Protein AF-A0A2V7VE05-F1 (afdb_monomer_lite)

Structure (mmCIF, N/CA/C/O backbone):
data_AF-A0A2V7VE05-F1
#
_entry.id   AF-A0A2V7VE05-F1
#
loop_
_atom_site.group_PDB
_atom_site.id
_atom_site.type_symbol
_atom_site.label_atom_id
_atom_site.label_alt_id
_atom_site.label_comp_id
_atom_site.label_asym_id
_atom_site.label_entity_id
_atom_site.label_seq_id
_atom_site.pdbx_PDB_ins_code
_atom_site.Cartn_x
_atom_site.Cartn_y
_atom_site.Cartn_z
_atom_site.occupancy
_atom_site.B_iso_or_equiv
_atom_site.auth_seq_id
_atom_site.auth_comp_id
_atom_site.auth_asym_id
_atom_site.auth_atom_id
_atom_site.pdbx_PDB_model_num
ATOM 1 N N . MET A 1 1 ? -14.019 -0.992 -39.495 1.00 35.84 1 MET A N 1
ATOM 2 C CA . MET A 1 1 ? -12.662 -0.688 -38.999 1.00 35.84 1 MET A CA 1
ATOM 3 C C . MET A 1 1 ? -12.460 -1.544 -37.763 1.00 35.84 1 MET A C 1
ATOM 5 O O . MET A 1 1 ? -13.164 -1.331 -36.786 1.00 35.84 1 MET A O 1
ATOM 9 N N . VAL A 1 2 ? -11.645 -2.592 -37.862 1.00 33.16 2 VAL A N 1
ATOM 10 C CA . VAL A 1 2 ? -11.358 -3.490 -36.735 1.00 33.16 2 VAL A CA 1
ATOM 11 C C . VAL A 1 2 ? -10.229 -2.839 -35.947 1.00 33.16 2 VAL A C 1
ATOM 13 O O . VAL A 1 2 ? -9.146 -2.639 -36.488 1.00 33.16 2 VAL A O 1
ATOM 16 N N . VAL A 1 3 ? -10.509 -2.431 -34.711 1.00 33.53 3 VAL A N 1
ATOM 17 C CA . VAL A 1 3 ? -9.467 -2.010 -33.771 1.00 33.53 3 VAL A CA 1
ATOM 18 C C . VAL A 1 3 ? -8.907 -3.289 -33.17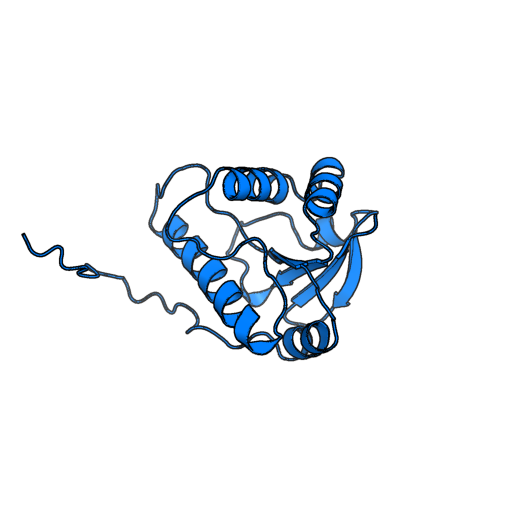2 1.00 33.53 3 VAL A C 1
ATOM 20 O O . VAL A 1 3 ? -9.511 -3.894 -32.291 1.00 33.53 3 VAL A O 1
ATOM 23 N N . GLU A 1 4 ? -7.794 -3.743 -33.728 1.00 31.53 4 GLU A N 1
ATOM 24 C CA . GLU A 1 4 ? -7.068 -4.905 -33.241 1.00 31.53 4 GLU A CA 1
ATOM 25 C C . GLU A 1 4 ? -6.076 -4.426 -32.174 1.00 31.53 4 GLU A C 1
ATOM 27 O O . GLU A 1 4 ? -5.212 -3.588 -32.439 1.00 31.53 4 GLU A O 1
ATOM 32 N N . ASN A 1 5 ? -6.237 -4.904 -30.940 1.00 37.28 5 ASN A N 1
ATOM 33 C CA . ASN A 1 5 ? -5.291 -4.647 -29.860 1.00 37.28 5 ASN A CA 1
ATOM 34 C C . ASN A 1 5 ? -4.060 -5.533 -30.089 1.00 37.28 5 ASN A C 1
ATOM 36 O O . ASN A 1 5 ? -3.980 -6.639 -29.558 1.00 37.28 5 ASN A O 1
ATOM 40 N N . VAL A 1 6 ? -3.145 -5.091 -30.952 1.00 40.34 6 VAL A N 1
AT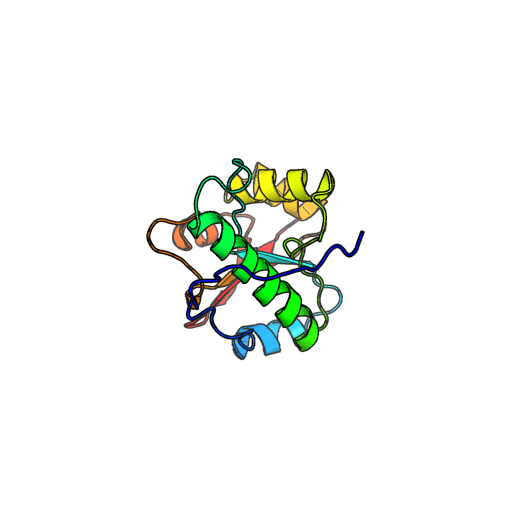OM 41 C CA . VAL A 1 6 ? -1.891 -5.803 -31.218 1.00 40.34 6 VAL A CA 1
ATOM 42 C C . VAL A 1 6 ? -0.846 -5.336 -30.199 1.00 40.34 6 VAL A C 1
ATOM 44 O O . VAL A 1 6 ? -0.447 -4.170 -30.242 1.00 40.34 6 VAL A O 1
ATOM 47 N N . PRO A 1 7 ? -0.358 -6.202 -29.290 1.00 44.16 7 PRO A N 1
ATOM 48 C CA . PRO A 1 7 ? 0.754 -5.855 -28.415 1.00 44.16 7 PRO A CA 1
ATOM 49 C C . PRO A 1 7 ? 2.048 -5.828 -29.246 1.00 44.16 7 PRO A C 1
ATOM 51 O O . PRO A 1 7 ? 2.684 -6.854 -29.474 1.00 44.16 7 PRO A O 1
ATOM 54 N N . PHE A 1 8 ? 2.423 -4.652 -29.748 1.00 35.91 8 PHE A N 1
ATOM 55 C CA . PHE A 1 8 ? 3.599 -4.440 -30.598 1.00 35.91 8 PHE A CA 1
ATOM 56 C C . PHE A 1 8 ? 4.747 -3.779 -29.818 1.00 35.91 8 PHE A C 1
ATOM 58 O O . PHE A 1 8 ? 4.519 -2.819 -29.086 1.00 35.91 8 PHE A O 1
ATOM 65 N N . PRO A 1 9 ? 5.997 -4.213 -30.041 1.00 40.47 9 PRO A N 1
ATOM 66 C CA . PRO A 1 9 ? 6.540 -5.396 -29.390 1.00 40.47 9 PRO A CA 1
ATOM 67 C C . PRO A 1 9 ? 6.687 -5.140 -27.880 1.00 40.47 9 PRO A C 1
ATOM 69 O O . PRO A 1 9 ? 7.491 -4.309 -27.451 1.00 40.47 9 PRO A O 1
ATOM 72 N N . MET A 1 10 ? 5.958 -5.882 -27.048 1.00 46.66 10 MET A N 1
ATOM 73 C CA . MET A 1 10 ? 6.305 -5.910 -25.630 1.00 46.66 10 MET A CA 1
ATOM 74 C C . MET A 1 10 ? 7.661 -6.605 -25.545 1.00 46.66 10 MET A C 1
ATOM 76 O O . MET A 1 10 ? 7.747 -7.814 -25.766 1.00 46.66 10 MET A O 1
ATOM 80 N N . ARG A 1 11 ? 8.739 -5.859 -25.252 1.00 37.12 11 ARG A N 1
ATOM 81 C CA . ARG A 1 11 ? 9.898 -6.480 -24.600 1.00 37.12 11 ARG A CA 1
ATOM 82 C C . ARG A 1 11 ? 9.295 -7.378 -23.529 1.00 37.12 11 ARG A C 1
ATOM 84 O O . ARG A 1 11 ? 8.491 -6.892 -22.735 1.00 37.12 11 ARG A O 1
ATOM 91 N N . SER A 1 12 ? 9.597 -8.674 -23.567 1.00 38.38 12 SER A N 1
ATOM 92 C CA . SER A 1 12 ? 9.249 -9.556 -22.465 1.00 38.38 12 SER A CA 1
ATOM 93 C C . SER A 1 12 ? 10.049 -9.044 -21.282 1.00 38.38 12 SER A C 1
ATOM 95 O O . SER A 1 12 ? 11.199 -9.421 -21.054 1.00 38.38 12 SER A O 1
ATOM 97 N N . PHE A 1 13 ? 9.475 -8.099 -20.563 1.00 40.03 13 PHE A N 1
ATOM 98 C CA . PHE A 1 13 ? 9.863 -7.899 -19.204 1.00 40.03 13 PHE A CA 1
ATOM 99 C C . PHE A 1 13 ? 9.613 -9.249 -18.548 1.00 40.03 13 PHE A C 1
ATOM 101 O O . PHE A 1 13 ? 8.584 -9.889 -18.796 1.00 40.03 13 PHE A O 1
ATOM 108 N N . ALA A 1 14 ? 10.555 -9.715 -17.737 1.00 45.28 14 ALA A N 1
ATOM 109 C CA . ALA A 1 14 ? 10.227 -10.698 -16.724 1.00 45.28 14 ALA A CA 1
ATOM 110 C C . ALA A 1 14 ? 9.297 -9.995 -15.719 1.00 45.28 14 ALA A C 1
ATOM 112 O O . ALA A 1 14 ? 9.658 -9.783 -14.566 1.00 45.28 14 ALA A O 1
ATOM 113 N N . GLY A 1 15 ? 8.130 -9.533 -16.187 1.00 45.78 15 GLY A N 1
ATOM 114 C CA . GLY A 1 15 ? 7.045 -9.064 -15.365 1.00 45.78 15 GLY A CA 1
ATOM 115 C C . GLY A 1 15 ? 6.773 -10.248 -14.478 1.00 45.78 15 GLY A C 1
ATOM 116 O O . GLY A 1 15 ? 6.425 -11.317 -14.981 1.00 45.78 15 GLY A O 1
ATOM 117 N N . ALA A 1 16 ? 7.106 -10.101 -13.200 1.00 51.47 16 ALA A N 1
ATOM 118 C CA . ALA A 1 16 ? 6.947 -11.133 -12.202 1.00 51.47 16 ALA A CA 1
ATOM 119 C C . ALA A 1 16 ? 5.514 -11.656 -12.348 1.00 51.47 16 ALA A C 1
ATOM 121 O O . ALA A 1 16 ? 4.565 -10.953 -12.008 1.00 51.47 16 ALA A O 1
ATOM 122 N N . ALA A 1 17 ? 5.368 -12.821 -12.983 1.00 54.09 17 ALA A N 1
ATOM 123 C CA . ALA A 1 17 ? 4.123 -13.258 -13.598 1.00 54.09 17 ALA A CA 1
ATOM 124 C C . ALA A 1 17 ? 3.007 -13.242 -12.563 1.00 54.09 17 ALA A C 1
ATOM 126 O O . ALA A 1 17 ? 3.045 -14.107 -11.698 1.00 54.09 17 ALA A O 1
ATOM 127 N N . TYR A 1 18 ? 2.096 -12.253 -12.616 1.00 59.41 18 TYR A N 1
ATOM 128 C CA . TYR A 1 18 ? 0.982 -12.043 -11.673 1.00 59.41 18 TYR A CA 1
ATOM 129 C C . TYR A 1 18 ? 1.210 -12.708 -10.314 1.00 59.41 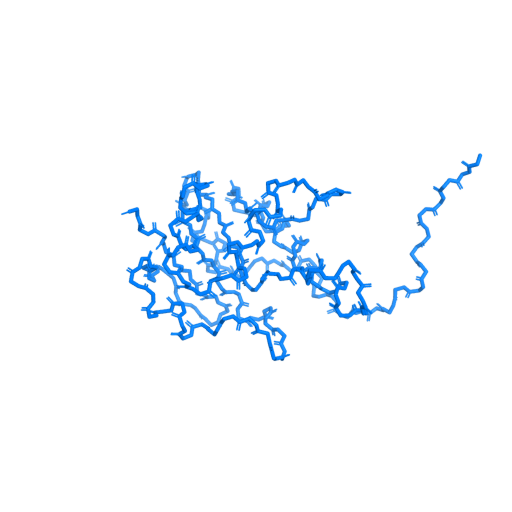18 TYR A C 1
ATOM 131 O O . TYR A 1 18 ? 0.423 -13.559 -9.886 1.00 59.41 18 TYR A O 1
ATOM 139 N N . VAL A 1 19 ? 2.356 -12.394 -9.696 1.00 74.44 19 VAL A N 1
ATOM 140 C CA . VAL A 1 19 ? 2.877 -13.224 -8.608 1.00 74.44 19 VAL A CA 1
ATOM 141 C C . VAL A 1 19 ? 1.845 -13.295 -7.504 1.00 74.44 19 VAL A C 1
ATOM 143 O O . VAL A 1 19 ? 1.137 -12.318 -7.247 1.00 74.44 19 VAL A O 1
ATOM 146 N N . ARG A 1 20 ? 1.735 -14.452 -6.851 1.00 85.06 20 ARG A N 1
ATOM 147 C CA . ARG A 1 20 ? 0.937 -14.543 -5.630 1.00 85.06 20 ARG A CA 1
ATOM 148 C C . ARG A 1 20 ? 1.423 -13.494 -4.621 1.00 85.06 20 ARG A C 1
ATOM 150 O O . ARG A 1 20 ? 2.625 -13.211 -4.584 1.00 85.06 20 ARG A O 1
ATOM 157 N N . PRO A 1 21 ? 0.521 -12.924 -3.804 1.00 90.12 21 PRO A N 1
ATOM 158 C CA . PRO A 1 21 ? 0.949 -12.088 -2.693 1.00 90.12 21 PRO A CA 1
ATOM 159 C C . PRO A 1 21 ? 1.888 -12.875 -1.766 1.00 90.12 21 PRO A C 1
ATOM 161 O O . PRO A 1 21 ? 1.730 -14.094 -1.634 1.00 90.12 21 PRO A O 1
ATOM 164 N N . PRO A 1 22 ? 2.842 -12.211 -1.087 1.00 92.19 22 PRO A N 1
ATOM 165 C CA . PRO A 1 22 ? 3.608 -12.845 -0.023 1.00 92.19 22 PRO A CA 1
ATOM 166 C C . PRO A 1 22 ? 2.671 -13.519 0.985 1.00 92.19 22 PRO A C 1
ATOM 168 O O . PRO A 1 22 ? 1.655 -12.944 1.377 1.00 92.19 22 PRO A O 1
ATOM 171 N N . ALA A 1 23 ? 3.002 -14.733 1.427 1.00 94.06 23 ALA A N 1
ATOM 172 C CA . ALA A 1 23 ? 2.081 -15.538 2.233 1.00 94.06 23 ALA A CA 1
ATOM 173 C C . ALA A 1 23 ? 1.662 -14.831 3.537 1.00 94.06 23 ALA A C 1
ATOM 175 O O . ALA A 1 23 ? 0.528 -14.974 3.988 1.00 94.06 23 ALA A O 1
ATOM 176 N N . ASP A 1 24 ? 2.560 -14.048 4.137 1.00 94.62 24 ASP A N 1
ATOM 177 C CA . ASP A 1 24 ? 2.275 -13.275 5.350 1.00 94.62 24 ASP A CA 1
ATOM 178 C C . ASP A 1 24 ? 1.292 -12.128 5.081 1.00 94.62 24 ASP A C 1
ATOM 180 O O . ASP A 1 24 ? 0.404 -11.878 5.895 1.00 94.62 24 ASP A O 1
ATOM 184 N N . TYR A 1 25 ? 1.412 -11.475 3.921 1.00 95.56 25 TYR A N 1
ATOM 185 C CA . TYR A 1 25 ? 0.475 -10.453 3.456 1.00 95.56 25 TYR A CA 1
ATOM 186 C C . TYR A 1 25 ? -0.912 -11.056 3.219 1.00 95.56 25 TYR A C 1
ATOM 188 O O . TYR A 1 25 ? -1.904 -10.541 3.735 1.00 95.56 25 TYR A O 1
ATOM 196 N N . GLU A 1 26 ? -0.977 -12.175 2.485 1.00 95.81 26 GLU A N 1
ATOM 197 C CA . GLU A 1 26 ? -2.224 -12.891 2.193 1.00 95.81 26 GLU A CA 1
ATOM 198 C C . GLU A 1 26 ? -2.938 -13.282 3.491 1.00 95.81 26 GLU A C 1
ATOM 200 O O . GLU A 1 26 ? -4.096 -12.917 3.688 1.00 95.81 26 GLU A O 1
ATOM 205 N N . ARG A 1 27 ? -2.231 -13.942 4.421 1.00 96.12 27 ARG A N 1
ATOM 206 C CA . ARG A 1 27 ? -2.801 -14.356 5.713 1.00 96.12 27 ARG A CA 1
ATOM 207 C C . ARG A 1 27 ? -3.253 -13.167 6.556 1.00 96.12 27 ARG A C 1
ATOM 209 O O . ARG A 1 27 ? -4.332 -13.223 7.143 1.00 96.12 27 ARG A O 1
ATOM 216 N N . PHE A 1 28 ? -2.456 -12.097 6.618 1.00 97.00 28 PHE A N 1
ATOM 217 C CA . PHE A 1 28 ? -2.801 -10.909 7.397 1.00 97.00 28 PHE A CA 1
ATOM 218 C C . PHE A 1 28 ? -4.096 -10.261 6.898 1.00 97.00 28 PHE A C 1
ATOM 220 O O . PHE A 1 28 ? -4.978 -9.958 7.706 1.00 97.00 28 PHE A O 1
ATOM 227 N N . PHE A 1 29 ? -4.229 -10.071 5.581 1.00 97.19 29 PHE A N 1
ATOM 228 C CA . PHE A 1 29 ? -5.390 -9.402 4.993 1.00 97.19 29 PHE A CA 1
ATOM 229 C C . PHE A 1 29 ? -6.617 -10.300 4.849 1.00 97.19 29 PHE A C 1
ATOM 231 O O . PHE A 1 29 ? -7.728 -9.791 4.982 1.00 97.19 29 PHE A O 1
ATOM 238 N N . ALA A 1 30 ? -6.452 -11.614 4.676 1.00 95.19 30 ALA A N 1
ATOM 239 C CA . ALA A 1 30 ? -7.565 -12.565 4.717 1.00 95.19 30 ALA A CA 1
ATOM 240 C C . ALA A 1 30 ? -8.268 -12.582 6.089 1.00 95.19 30 ALA A C 1
ATOM 242 O O . ALA A 1 30 ? -9.462 -12.860 6.172 1.00 95.19 30 ALA A O 1
ATOM 243 N N . ALA A 1 31 ? -7.547 -12.239 7.164 1.00 94.69 31 ALA A N 1
ATOM 244 C CA . ALA A 1 31 ? -8.105 -12.102 8.508 1.00 94.69 31 ALA A CA 1
ATOM 245 C C . ALA A 1 31 ? -8.799 -10.746 8.767 1.00 94.69 31 ALA A C 1
ATOM 247 O O . ALA A 1 31 ? -9.434 -10.578 9.809 1.00 94.69 31 ALA A O 1
ATOM 248 N N . GLN A 1 32 ? -8.688 -9.769 7.859 1.00 93.56 32 GLN A N 1
ATOM 249 C CA . GLN A 1 32 ? -9.363 -8.475 7.999 1.00 93.56 32 GLN A CA 1
ATOM 250 C C . GLN A 1 32 ? -10.769 -8.514 7.386 1.00 93.56 32 GLN A C 1
ATOM 252 O O . GLN A 1 32 ? -11.040 -9.239 6.430 1.00 93.56 32 GLN A O 1
ATOM 257 N N . ARG A 1 33 ? -11.679 -7.682 7.900 1.00 88.88 33 ARG A N 1
ATOM 258 C CA . ARG A 1 33 ? -12.989 -7.433 7.279 1.00 88.88 33 ARG A CA 1
ATOM 259 C C . ARG A 1 33 ? -13.074 -5.993 6.793 1.00 88.88 33 ARG A C 1
ATOM 261 O O . ARG A 1 33 ? -12.975 -5.073 7.600 1.00 88.88 33 ARG A O 1
ATOM 268 N N . GLY A 1 34 ? -13.316 -5.810 5.494 1.00 89.62 34 GLY A N 1
ATOM 269 C CA . GLY A 1 34 ? -13.560 -4.493 4.899 1.00 89.62 34 GLY A CA 1
ATOM 270 C C . GLY A 1 34 ? -12.341 -3.569 4.920 1.00 89.62 34 GLY A C 1
ATOM 271 O O . GLY A 1 34 ? -12.497 -2.353 5.002 1.00 89.62 34 GLY A O 1
ATOM 272 N N . ALA A 1 35 ? -11.129 -4.127 4.884 1.00 92.56 35 ALA A N 1
ATOM 273 C CA . ALA A 1 35 ? -9.914 -3.334 4.796 1.00 92.56 35 ALA A CA 1
ATOM 274 C C . ALA A 1 35 ? -9.826 -2.626 3.435 1.00 92.56 35 ALA A C 1
ATOM 276 O O . ALA A 1 35 ? -10.126 -3.202 2.387 1.00 92.56 35 ALA A O 1
ATOM 277 N N . VAL A 1 36 ? -9.366 -1.374 3.468 1.00 94.81 36 VAL A N 1
ATOM 278 C CA . VAL A 1 36 ? -8.970 -0.608 2.283 1.00 94.81 36 VAL A CA 1
ATOM 279 C C . VAL A 1 36 ? -7.471 -0.360 2.368 1.00 94.81 36 VAL A C 1
ATOM 281 O O . VAL A 1 36 ? -6.984 0.213 3.349 1.00 94.81 36 VAL A O 1
ATOM 284 N N . ILE A 1 37 ? -6.751 -0.816 1.351 1.00 95.12 37 ILE A N 1
ATOM 285 C CA . ILE A 1 37 ? -5.297 -0.933 1.344 1.00 95.12 37 ILE A CA 1
ATOM 286 C C . ILE A 1 37 ? -4.724 -0.009 0.268 1.00 95.12 37 ILE A C 1
ATOM 288 O O . ILE A 1 37 ? -5.163 -0.031 -0.881 1.00 95.12 37 ILE A O 1
ATOM 292 N N . LEU A 1 38 ? -3.712 0.774 0.627 1.00 93.69 38 LEU A N 1
ATOM 293 C CA . LEU A 1 38 ? -2.793 1.391 -0.323 1.00 93.69 38 LEU A CA 1
ATOM 294 C C . LEU A 1 38 ? -1.531 0.535 -0.396 1.00 93.69 38 LEU A C 1
ATOM 296 O O . LEU A 1 38 ? -0.798 0.439 0.589 1.00 93.69 38 LEU A O 1
ATOM 300 N N . ASN A 1 39 ? -1.270 -0.076 -1.547 1.00 93.12 39 ASN A N 1
ATOM 301 C CA . ASN A 1 39 ? -0.023 -0.801 -1.767 1.00 93.12 39 ASN A CA 1
ATOM 302 C C . ASN A 1 39 ? 1.052 0.136 -2.310 1.00 93.12 39 ASN A C 1
ATOM 304 O O . ASN A 1 39 ? 0.807 0.934 -3.203 1.00 93.12 39 ASN A O 1
ATOM 308 N N . LEU A 1 40 ? 2.259 0.020 -1.786 1.00 91.12 40 LEU A N 1
ATOM 309 C CA . LEU A 1 40 ? 3.449 0.737 -2.201 1.00 91.12 40 LEU A CA 1
ATOM 310 C C . LEU A 1 40 ? 4.516 -0.279 -2.628 1.00 91.12 40 LEU A C 1
ATOM 312 O O . LEU A 1 40 ? 4.542 -1.388 -2.091 1.00 91.12 40 LEU A O 1
ATOM 316 N N . PRO A 1 41 ? 5.423 0.091 -3.540 1.00 85.31 41 PRO A N 1
ATOM 317 C CA . PRO A 1 41 ? 5.436 1.354 -4.280 1.00 85.31 41 PRO A CA 1
ATOM 318 C C . PRO A 1 41 ? 4.262 1.464 -5.268 1.00 85.31 41 PRO A C 1
ATOM 320 O O . PRO A 1 41 ? 3.797 0.465 -5.818 1.00 85.31 41 PRO A O 1
ATOM 323 N N . SER A 1 42 ? 3.775 2.693 -5.456 1.00 78.94 42 SER A N 1
ATOM 324 C CA . SER A 1 42 ? 2.728 3.064 -6.415 1.00 78.94 42 SER A CA 1
ATOM 325 C C . SER A 1 42 ? 2.980 4.494 -6.856 1.00 78.94 42 SER A C 1
ATOM 327 O O . SER A 1 42 ? 3.142 5.382 -6.020 1.00 78.94 42 SER A O 1
ATOM 329 N N . GLY A 1 43 ? 3.093 4.714 -8.158 1.00 67.62 43 GLY A N 1
ATOM 330 C CA . GLY A 1 43 ? 3.830 5.868 -8.647 1.00 67.62 43 GLY A CA 1
ATOM 331 C C . GLY A 1 43 ? 3.682 6.063 -10.139 1.00 67.62 43 GLY A C 1
ATOM 332 O O . GLY A 1 43 ? 4.692 6.058 -10.822 1.00 67.62 43 GLY A O 1
ATOM 333 N N . ILE A 1 44 ? 2.459 6.200 -10.665 1.00 58.81 44 ILE A N 1
ATOM 334 C CA . ILE A 1 44 ? 2.312 6.634 -12.060 1.00 58.81 44 ILE A CA 1
ATOM 335 C C . ILE A 1 44 ? 2.902 8.040 -12.106 1.00 58.81 44 ILE A C 1
ATOM 337 O O . ILE A 1 44 ? 2.401 8.943 -11.422 1.00 58.81 44 ILE A O 1
ATOM 341 N N . GLY A 1 45 ? 4.021 8.203 -12.813 1.00 53.44 45 GLY A N 1
ATOM 342 C CA . GLY A 1 45 ? 4.606 9.511 -13.055 1.00 53.44 45 GLY A CA 1
ATOM 343 C C . GLY A 1 45 ? 3.533 10.455 -13.600 1.00 53.44 45 GLY A C 1
ATOM 344 O O . GLY A 1 45 ? 2.642 10.051 -14.342 1.00 53.44 45 GLY A O 1
ATOM 345 N N . TYR A 1 46 ? 3.576 11.730 -13.210 1.00 48.53 46 TYR A N 1
ATOM 346 C CA . TYR A 1 46 ? 2.612 12.723 -13.705 1.00 48.53 46 TYR A CA 1
ATOM 347 C C . TYR A 1 46 ? 2.750 12.996 -15.212 1.00 48.53 46 TYR A C 1
ATOM 349 O O . TYR A 1 46 ? 1.868 13.620 -15.801 1.00 48.53 46 TYR A O 1
ATOM 357 N N . GLY A 1 47 ? 3.840 12.542 -15.838 1.00 45.19 47 GLY A N 1
ATOM 358 C CA . GLY A 1 47 ? 3.936 12.439 -17.285 1.00 45.19 47 GLY A CA 1
ATOM 359 C C . GLY A 1 47 ? 3.222 11.172 -17.730 1.00 45.19 47 GLY A C 1
ATOM 360 O O . GLY A 1 47 ? 3.667 10.077 -17.409 1.00 45.19 47 GLY A O 1
ATOM 361 N N . LEU A 1 48 ? 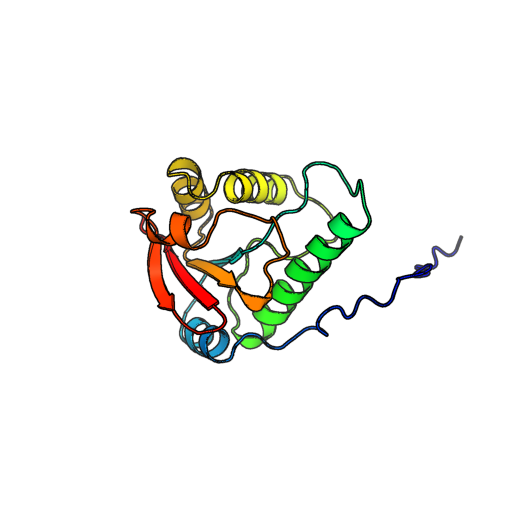2.115 11.311 -18.458 1.00 49.78 48 LEU A N 1
ATOM 362 C CA . LEU A 1 48 ? 1.580 10.220 -19.272 1.00 49.78 48 LEU A CA 1
ATOM 363 C C . LEU A 1 48 ? 2.750 9.600 -20.061 1.00 49.78 48 LEU A C 1
ATOM 365 O O . LEU A 1 48 ? 3.325 10.295 -20.890 1.00 49.78 48 LEU A O 1
ATOM 369 N N . ALA A 1 49 ? 3.121 8.360 -19.711 1.00 47.91 49 ALA A N 1
ATOM 370 C CA . ALA A 1 49 ? 4.192 7.527 -20.274 1.00 47.91 49 ALA A CA 1
ATOM 371 C C . ALA A 1 49 ? 5.256 8.289 -21.093 1.00 47.91 49 ALA A C 1
ATOM 373 O O . ALA A 1 49 ? 5.194 8.335 -22.322 1.00 47.91 49 ALA A O 1
ATOM 374 N N . GLY A 1 50 ? 6.238 8.885 -20.411 1.00 42.75 50 GLY A N 1
ATOM 375 C CA . GLY A 1 50 ? 7.392 9.505 -21.069 1.00 42.75 50 GLY A CA 1
ATOM 376 C C . GLY A 1 50 ? 8.479 8.490 -21.441 1.00 42.75 50 GLY A C 1
ATOM 377 O O . GLY A 1 50 ? 9.333 8.780 -22.278 1.00 42.75 50 GLY A O 1
ATOM 378 N N . SER A 1 51 ? 8.452 7.302 -20.828 1.00 49.59 51 SER A N 1
ATOM 379 C CA . SER A 1 51 ? 9.444 6.238 -20.991 1.00 49.59 51 SER A CA 1
ATOM 380 C C . SER A 1 51 ? 8.836 4.835 -20.825 1.00 49.59 51 SER A C 1
ATOM 382 O O . SER A 1 51 ? 7.748 4.670 -20.278 1.00 49.59 51 SER A O 1
ATOM 384 N N . ALA A 1 52 ? 9.545 3.797 -21.284 1.00 47.22 52 ALA A N 1
ATOM 385 C CA . ALA A 1 52 ? 9.117 2.403 -21.121 1.00 47.22 52 ALA A CA 1
ATOM 386 C C . ALA A 1 52 ? 9.079 1.944 -19.648 1.00 47.22 52 ALA A C 1
ATOM 388 O O . ALA A 1 52 ? 8.342 1.018 -19.324 1.00 47.22 52 ALA A O 1
ATOM 389 N N . ASP A 1 53 ? 9.814 2.610 -18.755 1.00 47.28 53 ASP A N 1
ATOM 390 C CA . ASP A 1 53 ? 9.798 2.317 -17.318 1.00 47.28 53 ASP A CA 1
ATOM 391 C C . ASP A 1 53 ? 8.492 2.800 -16.659 1.00 47.28 53 ASP A C 1
ATOM 393 O O . ASP A 1 53 ? 7.995 2.169 -15.726 1.00 47.28 53 ASP A O 1
ATOM 397 N N . ASP A 1 54 ? 7.851 3.838 -17.216 1.00 49.41 54 ASP A N 1
ATOM 398 C CA . ASP A 1 54 ? 6.515 4.280 -16.795 1.00 49.41 54 ASP A CA 1
ATOM 399 C C . ASP A 1 54 ? 5.439 3.218 -17.090 1.00 49.41 54 ASP A C 1
ATOM 401 O O . ASP A 1 54 ? 4.426 3.158 -16.392 1.00 49.41 54 ASP A O 1
ATOM 405 N N . LEU A 1 55 ? 5.663 2.349 -18.089 1.00 50.47 55 LEU A N 1
ATOM 406 C CA . LEU A 1 55 ? 4.796 1.200 -18.379 1.00 50.47 55 LEU A CA 1
ATOM 407 C C . LEU A 1 55 ? 4.932 0.099 -17.311 1.00 50.47 55 LEU A C 1
ATOM 409 O O . LEU A 1 55 ? 3.954 -0.579 -17.021 1.00 50.47 55 LEU A O 1
ATOM 413 N N . TYR A 1 56 ? 6.087 -0.022 -16.648 1.00 51.28 56 TYR A N 1
ATOM 414 C CA . TYR A 1 56 ? 6.323 -1.002 -15.574 1.00 51.28 56 TYR A CA 1
ATOM 415 C C . TYR A 1 56 ? 5.594 -0.649 -14.268 1.00 51.28 56 TYR A C 1
ATOM 417 O O . TYR A 1 56 ? 5.265 -1.511 -13.453 1.00 51.28 56 TYR A O 1
ATOM 425 N N . VAL A 1 57 ? 5.293 0.632 -14.049 1.00 51.88 57 VAL A N 1
ATOM 426 C CA . VAL A 1 57 ? 4.452 1.055 -12.921 1.00 51.88 57 VAL A CA 1
ATOM 427 C C . VAL A 1 57 ? 3.029 0.499 -13.068 1.00 51.88 57 VAL A C 1
ATOM 429 O O . VAL A 1 57 ? 2.425 0.107 -12.066 1.00 51.88 57 VAL A O 1
ATOM 432 N N . PHE A 1 58 ? 2.514 0.388 -14.301 1.00 53.62 58 PHE A N 1
ATOM 433 C CA . PHE A 1 58 ? 1.225 -0.263 -14.556 1.00 53.62 58 PHE A CA 1
ATOM 434 C C . PHE A 1 58 ? 1.254 -1.750 -14.180 1.00 53.62 58 PHE A C 1
ATOM 436 O O . PHE A 1 58 ? 0.253 -2.251 -13.666 1.00 53.62 58 PHE A O 1
ATOM 443 N N . ASP A 1 59 ? 2.398 -2.429 -14.310 1.00 66.31 59 ASP A N 1
ATOM 444 C CA . ASP A 1 59 ? 2.525 -3.836 -13.913 1.00 66.31 59 ASP A CA 1
ATOM 445 C C . ASP A 1 59 ? 2.316 -4.034 -12.404 1.00 66.31 59 ASP A C 1
ATOM 447 O O . ASP A 1 59 ? 1.704 -5.019 -11.991 1.00 66.31 59 ASP A O 1
ATOM 451 N N . ARG A 1 60 ? 2.736 -3.089 -11.551 1.00 79.12 60 ARG A N 1
ATOM 452 C CA . ARG A 1 60 ? 2.512 -3.207 -10.096 1.00 79.12 60 ARG A CA 1
ATOM 453 C C . ARG A 1 60 ? 1.058 -3.060 -9.713 1.00 79.12 60 ARG A C 1
ATOM 455 O O . ARG A 1 60 ? 0.563 -3.819 -8.887 1.00 79.12 60 ARG A O 1
ATOM 462 N N . GLU A 1 61 ? 0.371 -2.092 -10.303 1.00 79.56 61 GLU A N 1
ATOM 463 C CA . GLU A 1 61 ? -1.048 -1.898 -10.029 1.00 79.56 61 GLU A CA 1
ATOM 464 C C . GLU A 1 61 ? -1.876 -3.095 -10.538 1.00 79.56 61 GLU A C 1
ATOM 466 O O . GLU A 1 61 ? -2.862 -3.461 -9.897 1.00 79.56 61 GLU A O 1
ATOM 471 N N . LEU A 1 62 ? -1.444 -3.766 -11.619 1.00 79.06 62 LEU A N 1
ATOM 472 C CA . LEU A 1 62 ? -2.016 -5.042 -12.075 1.00 79.06 62 LEU A CA 1
ATOM 473 C C . LEU A 1 62 ? -1.743 -6.182 -11.085 1.00 79.06 62 LEU A C 1
ATOM 475 O O . LEU A 1 62 ? -2.654 -6.948 -10.764 1.00 79.06 62 LEU A O 1
ATOM 479 N N . ILE A 1 63 ? -0.517 -6.282 -10.560 1.00 83.38 63 ILE A N 1
ATOM 480 C CA . ILE A 1 63 ? -0.165 -7.245 -9.506 1.00 83.38 63 ILE A CA 1
ATOM 481 C C . ILE A 1 63 ? -1.042 -7.019 -8.268 1.00 83.38 63 ILE A C 1
ATOM 483 O O . ILE A 1 63 ? -1.627 -7.970 -7.752 1.00 83.38 63 ILE A O 1
ATOM 487 N N . TYR A 1 64 ? -1.203 -5.771 -7.821 1.00 88.19 64 TYR A N 1
ATOM 488 C CA . TYR A 1 64 ? -2.040 -5.452 -6.668 1.00 88.19 64 TYR A CA 1
ATOM 489 C C . TYR A 1 64 ? -3.511 -5.789 -6.921 1.00 88.19 64 TYR A C 1
ATOM 491 O O . TYR A 1 64 ? -4.136 -6.415 -6.071 1.00 88.19 64 TYR A O 1
ATOM 499 N N . MET A 1 65 ? -4.065 -5.464 -8.093 1.00 85.50 65 MET A N 1
ATOM 500 C CA . MET A 1 65 ? -5.424 -5.891 -8.451 1.00 85.50 65 MET A CA 1
ATOM 501 C C . MET A 1 65 ? -5.591 -7.408 -8.389 1.00 85.50 65 MET A C 1
ATOM 503 O O . MET A 1 65 ? -6.572 -7.898 -7.832 1.00 85.50 65 MET A O 1
ATOM 507 N N . ASN A 1 66 ? -4.620 -8.159 -8.913 1.00 87.31 66 ASN A N 1
ATOM 508 C CA . ASN A 1 66 ? -4.610 -9.612 -8.801 1.00 87.31 66 ASN A CA 1
ATOM 509 C C . ASN A 1 66 ? -4.606 -10.055 -7.327 1.00 87.31 66 ASN A C 1
ATOM 511 O O . ASN A 1 66 ? -5.376 -10.939 -6.962 1.00 87.31 66 ASN A O 1
ATOM 515 N N . TRP A 1 67 ? -3.838 -9.402 -6.449 1.00 90.94 67 TRP A N 1
ATOM 516 C CA . TRP A 1 67 ? -3.803 -9.722 -5.014 1.00 90.94 67 TRP A CA 1
ATOM 517 C C . TRP A 1 67 ? -5.152 -9.557 -4.308 1.00 90.94 67 TRP A C 1
ATOM 519 O O . TRP A 1 67 ? -5.458 -10.362 -3.426 1.00 90.94 67 TRP A O 1
ATOM 529 N N . GLN A 1 68 ? -6.006 -8.620 -4.748 1.00 90.31 68 GLN A N 1
ATOM 530 C CA . GLN A 1 68 ? -7.369 -8.471 -4.208 1.00 90.31 68 GLN A CA 1
ATOM 531 C C . GLN A 1 68 ? -8.163 -9.777 -4.261 1.00 90.31 68 GLN A C 1
ATOM 533 O O . GLN A 1 68 ? -8.967 -10.041 -3.368 1.00 90.31 68 GLN A O 1
ATOM 538 N N . THR A 1 69 ? -7.924 -10.600 -5.285 1.00 90.69 69 THR A N 1
ATOM 539 C CA . THR A 1 69 ? -8.636 -11.868 -5.493 1.00 90.69 69 THR A CA 1
ATOM 540 C C . THR A 1 69 ? -8.263 -12.944 -4.469 1.00 90.69 69 THR A C 1
ATOM 542 O O . THR A 1 69 ? -9.050 -13.859 -4.246 1.00 90.69 69 THR A O 1
ATOM 545 N N . TYR A 1 70 ? -7.113 -12.815 -3.796 1.00 92.44 70 TYR A N 1
ATOM 546 C CA . TYR A 1 70 ? -6.633 -13.789 -2.810 1.00 92.44 70 TYR A CA 1
ATOM 547 C C . TYR A 1 70 ? -7.161 -13.505 -1.403 1.00 92.44 70 TYR A C 1
ATOM 549 O O . TYR A 1 70 ? -7.512 -14.429 -0.677 1.00 92.44 70 TYR A O 1
ATOM 557 N N . HIS A 1 71 ? -7.232 -12.231 -1.007 1.00 93.38 71 HIS A N 1
ATOM 558 C CA . HIS A 1 71 ? -7.608 -11.844 0.360 1.00 93.38 71 HIS A CA 1
ATOM 559 C C . HIS A 1 71 ? -8.980 -11.154 0.466 1.00 93.38 71 HIS A C 1
ATOM 561 O O . HIS A 1 71 ? -9.437 -10.868 1.574 1.00 93.38 71 HIS A O 1
ATOM 567 N N . GLY A 1 72 ? -9.633 -10.834 -0.658 1.00 91.81 72 GLY A N 1
ATOM 568 C CA . GLY A 1 72 ? -10.985 -10.260 -0.691 1.00 91.81 72 GLY A CA 1
ATOM 569 C C . GLY A 1 72 ? -11.109 -8.850 -0.101 1.00 91.81 72 GLY A C 1
ATOM 570 O O . GLY A 1 72 ? -12.199 -8.453 0.303 1.00 91.81 72 GLY A O 1
ATOM 571 N N . GLN A 1 73 ? -10.008 -8.094 -0.025 1.00 94.00 73 GLN A N 1
ATOM 572 C CA . GLN A 1 73 ? -9.999 -6.722 0.506 1.00 94.00 73 GLN A CA 1
ATOM 573 C C . GLN A 1 73 ? -9.835 -5.701 -0.624 1.00 94.00 73 GLN A C 1
ATOM 575 O O . GLN A 1 73 ? -9.287 -5.997 -1.690 1.00 94.00 73 GLN A O 1
ATOM 580 N N . SER A 1 74 ? -10.281 -4.473 -0.375 1.00 92.44 74 SER A N 1
ATOM 581 C CA . SER A 1 74 ? -10.200 -3.387 -1.350 1.00 92.44 74 SER A CA 1
ATOM 582 C C . SER A 1 74 ? -8.785 -2.814 -1.415 1.00 92.44 74 SER A C 1
ATOM 584 O O . SER A 1 74 ? -8.192 -2.503 -0.385 1.00 92.44 74 SER A O 1
ATOM 586 N N . ILE A 1 75 ? -8.260 -2.608 -2.622 1.00 90.94 75 ILE A N 1
ATOM 587 C CA . ILE A 1 75 ? -7.007 -1.893 -2.876 1.00 90.94 75 ILE A CA 1
ATOM 588 C C . ILE A 1 75 ? -7.331 -0.616 -3.652 1.00 90.94 75 ILE A C 1
ATOM 590 O O . ILE A 1 75 ? -8.080 -0.646 -4.625 1.00 90.94 75 ILE A O 1
ATOM 594 N N . VAL A 1 76 ? -6.791 0.518 -3.202 1.00 87.44 76 VAL A N 1
ATOM 595 C CA . VAL A 1 76 ? -7.157 1.848 -3.722 1.00 87.44 76 VAL A CA 1
ATOM 596 C C . VAL A 1 76 ? -6.370 2.258 -4.975 1.00 87.44 76 VAL A C 1
ATOM 598 O O . VAL A 1 76 ? -6.813 3.121 -5.727 1.00 87.44 76 VAL A O 1
ATOM 601 N N . ASN A 1 77 ? -5.214 1.641 -5.217 1.00 82.81 77 ASN A N 1
ATOM 602 C CA . ASN A 1 77 ? -4.282 1.975 -6.296 1.00 82.81 77 ASN A CA 1
ATOM 603 C C . ASN A 1 77 ? -4.116 0.831 -7.318 1.00 82.81 77 ASN A C 1
ATOM 605 O O . ASN A 1 77 ? -3.005 0.466 -7.683 1.00 82.81 77 ASN A O 1
ATOM 609 N N . GLY A 1 78 ? -5.231 0.232 -7.743 1.00 68.31 78 GLY A N 1
ATOM 610 C CA . GLY A 1 78 ? -5.264 -0.735 -8.847 1.00 68.31 78 GLY A CA 1
ATOM 611 C C . GLY A 1 78 ? -5.384 -0.070 -10.225 1.00 68.31 78 GLY A C 1
ATOM 612 O O . GLY A 1 78 ? -5.790 1.094 -10.333 1.00 68.31 78 GLY A O 1
ATOM 613 N N . VAL A 1 79 ? -5.089 -0.825 -11.290 1.00 68.62 79 VAL A N 1
ATOM 614 C CA . VAL A 1 79 ? -5.284 -0.351 -12.665 1.00 68.62 79 VAL A CA 1
ATOM 615 C C . VAL A 1 79 ? -6.761 -0.096 -12.939 1.00 68.62 79 VAL A C 1
ATOM 617 O O . VAL A 1 79 ? -7.645 -0.910 -12.691 1.00 68.62 79 VAL A O 1
ATOM 620 N N . ASN A 1 80 ? -7.023 1.061 -13.529 1.00 58.94 80 ASN A N 1
ATOM 621 C CA . ASN A 1 80 ? -8.301 1.375 -14.136 1.00 58.94 80 ASN A CA 1
ATOM 622 C C . ASN A 1 80 ? -8.058 1.708 -15.615 1.00 58.94 80 ASN A C 1
ATOM 624 O O . ASN A 1 80 ? -7.099 2.420 -15.930 1.00 58.94 80 ASN A O 1
ATOM 628 N N . GLY A 1 81 ? -8.909 1.182 -16.507 1.00 54.47 81 GLY A N 1
ATOM 629 C CA . GLY A 1 81 ? -8.853 1.412 -17.958 1.00 54.47 81 GLY A CA 1
ATOM 630 C C . GLY A 1 81 ? -9.093 2.871 -18.369 1.00 54.47 81 GLY A C 1
ATOM 631 O O . GLY A 1 81 ? -8.930 3.219 -19.533 1.00 54.47 81 GLY A O 1
ATOM 632 N N . TYR A 1 82 ? -9.445 3.732 -17.411 1.00 60.53 82 TYR A N 1
ATOM 633 C CA . TYR A 1 82 ? -9.409 5.187 -17.516 1.00 60.53 82 TYR A CA 1
ATOM 634 C C . TYR A 1 82 ? -8.835 5.803 -16.224 1.00 60.53 82 TYR A C 1
ATOM 636 O O . TYR A 1 82 ? -8.703 5.136 -15.194 1.00 60.53 82 TYR A O 1
ATOM 644 N N . ILE A 1 83 ? -8.466 7.087 -16.254 1.00 66.81 83 ILE A N 1
ATOM 645 C CA . ILE A 1 83 ? -7.927 7.804 -15.085 1.00 66.81 83 ILE A CA 1
ATOM 646 C C . ILE A 1 83 ? -9.020 8.727 -14.517 1.00 66.81 83 ILE A C 1
ATOM 648 O O . ILE A 1 83 ? -9.155 9.861 -14.976 1.00 66.81 83 ILE A O 1
ATOM 652 N N . PRO A 1 84 ? -9.833 8.280 -13.536 1.00 70.12 84 PRO A N 1
ATOM 653 C CA . PRO A 1 84 ? -10.809 9.156 -12.894 1.00 70.12 84 PRO A CA 1
ATOM 654 C C . PRO A 1 84 ? -10.129 10.224 -12.026 1.00 70.12 84 PRO A C 1
ATOM 656 O O . PRO A 1 84 ? -9.051 10.007 -11.471 1.00 70.12 84 PRO A O 1
ATOM 659 N N . TRP A 1 85 ? -10.811 11.353 -11.804 1.00 74.00 85 TRP A N 1
ATOM 660 C CA . TRP A 1 85 ? -10.341 12.415 -10.899 1.00 74.00 85 TRP A CA 1
ATOM 661 C C . TRP A 1 85 ? -10.041 11.920 -9.478 1.00 74.00 85 TRP A C 1
ATOM 663 O O . TRP A 1 85 ? -9.096 12.390 -8.845 1.00 74.00 85 TRP A O 1
ATOM 673 N N . SER A 1 86 ? -10.796 10.933 -8.990 1.00 76.62 86 SER A N 1
ATOM 674 C CA . SER A 1 86 ? -10.536 10.281 -7.702 1.00 76.62 86 SER A CA 1
ATOM 675 C C . SER A 1 86 ? -9.171 9.583 -7.665 1.00 76.62 86 SER A C 1
ATOM 677 O O . SER A 1 86 ? -8.453 9.721 -6.675 1.00 76.62 86 SER A O 1
ATOM 679 N N . ARG A 1 87 ? -8.759 8.921 -8.757 1.00 77.19 87 ARG A N 1
ATOM 680 C CA . ARG A 1 87 ? -7.428 8.300 -8.893 1.00 77.19 87 ARG A CA 1
ATOM 681 C C . ARG A 1 87 ? -6.324 9.351 -8.872 1.00 77.19 87 ARG A C 1
ATOM 683 O O . ARG A 1 87 ? -5.330 9.165 -8.182 1.00 77.19 87 ARG A O 1
ATOM 690 N N . ILE A 1 88 ? -6.525 10.490 -9.540 1.00 78.56 88 ILE A N 1
ATOM 691 C CA . ILE A 1 88 ? -5.581 11.621 -9.482 1.00 78.56 88 ILE A CA 1
ATOM 692 C C . ILE A 1 88 ? -5.438 12.129 -8.039 1.00 78.56 88 ILE A C 1
ATOM 694 O O . ILE A 1 88 ? -4.331 12.434 -7.599 1.00 78.56 88 ILE A O 1
ATOM 698 N N . GLY A 1 89 ? -6.539 12.202 -7.285 1.00 82.62 89 GLY A N 1
ATOM 699 C CA . GLY A 1 89 ? -6.523 12.574 -5.868 1.00 82.62 89 GLY A CA 1
ATOM 700 C C . GLY A 1 89 ? -5.694 11.614 -5.010 1.00 82.62 89 GLY A C 1
ATOM 701 O O . GLY A 1 89 ? -4.806 12.055 -4.281 1.00 82.62 89 GLY A O 1
ATOM 702 N N . VAL A 1 90 ? -5.930 10.307 -5.147 1.00 84.94 90 VAL A N 1
ATOM 703 C CA . VAL A 1 90 ? -5.157 9.261 -4.452 1.00 84.94 90 VAL A CA 1
ATOM 704 C C . VAL A 1 90 ? -3.681 9.327 -4.837 1.00 84.94 90 VAL A C 1
ATOM 706 O O . VAL A 1 90 ? -2.820 9.259 -3.962 1.00 84.94 90 VAL A O 1
ATOM 709 N N . GLN A 1 91 ? -3.370 9.534 -6.117 1.00 83.06 91 GLN A N 1
ATOM 710 C CA . GLN A 1 91 ? -1.993 9.614 -6.595 1.00 83.06 91 GLN A CA 1
ATOM 711 C C . GLN A 1 91 ? -1.257 10.844 -6.049 1.00 83.06 91 GLN A C 1
ATOM 713 O O . GLN A 1 91 ? -0.105 10.741 -5.632 1.00 83.06 91 GLN A O 1
ATOM 718 N N . LYS A 1 92 ? -1.940 11.992 -5.950 1.00 85.25 92 LYS A N 1
ATOM 719 C CA . LYS A 1 92 ? -1.400 13.202 -5.307 1.00 85.25 92 LYS A CA 1
ATOM 720 C C . LYS A 1 92 ? -1.058 12.989 -3.840 1.00 85.25 92 LYS A C 1
ATOM 722 O O . LYS A 1 92 ? -0.039 13.496 -3.379 1.00 85.25 92 LYS A O 1
ATOM 727 N N . LEU A 1 93 ? -1.897 12.256 -3.112 1.00 89.00 93 LEU A N 1
ATOM 728 C CA . LEU A 1 93 ? -1.634 11.914 -1.715 1.00 89.00 93 LEU A CA 1
ATOM 729 C C . LEU A 1 93 ? -0.494 10.896 -1.607 1.00 89.00 93 LEU A C 1
ATOM 731 O O . LEU A 1 93 ? 0.424 11.092 -0.821 1.00 89.00 93 LEU A O 1
ATOM 735 N N . THR A 1 94 ? -0.500 9.867 -2.453 1.00 88.06 94 THR A N 1
ATOM 736 C CA . THR A 1 94 ? 0.536 8.824 -2.498 1.00 88.06 94 THR A CA 1
ATOM 737 C C . THR A 1 94 ? 1.918 9.415 -2.778 1.00 88.06 94 THR A C 1
ATOM 739 O O . THR A 1 94 ? 2.864 9.121 -2.057 1.00 88.06 94 THR A O 1
ATOM 742 N N . ALA A 1 95 ? 2.029 10.331 -3.744 1.00 84.94 95 ALA A 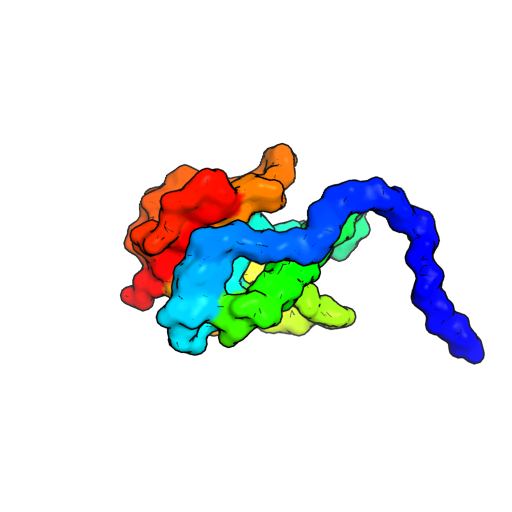N 1
ATOM 743 C CA . ALA A 1 95 ? 3.278 11.021 -4.075 1.00 84.94 95 ALA A CA 1
ATOM 744 C C . ALA A 1 95 ? 3.806 11.933 -2.951 1.00 84.94 95 ALA A C 1
ATOM 746 O O . ALA A 1 95 ? 4.981 12.287 -2.945 1.00 84.94 95 ALA A O 1
ATOM 747 N N . ARG A 1 96 ? 2.939 12.343 -2.017 1.00 88.75 96 ARG A N 1
ATOM 748 C CA . ARG A 1 96 ? 3.298 13.165 -0.852 1.00 88.75 96 ARG A CA 1
ATOM 749 C C . ARG A 1 96 ? 3.559 12.334 0.396 1.00 88.75 96 ARG A C 1
ATOM 751 O O . ARG A 1 96 ? 3.923 12.899 1.427 1.00 88.75 96 ARG A O 1
ATOM 758 N N . LEU A 1 97 ? 3.373 11.014 0.341 1.00 88.44 97 LEU A N 1
ATOM 759 C CA . LEU A 1 97 ? 3.742 10.177 1.467 1.00 88.44 97 LEU A CA 1
ATOM 760 C C . LEU A 1 97 ? 5.249 10.319 1.755 1.00 88.44 97 LEU A C 1
ATOM 762 O O . LEU A 1 97 ? 6.052 10.351 0.824 1.00 88.44 97 LEU A O 1
ATOM 766 N N . PRO A 1 98 ? 5.639 10.385 3.038 1.00 90.75 98 PRO A N 1
ATOM 767 C CA . PRO A 1 98 ? 4.796 10.106 4.194 1.00 90.75 98 PRO A CA 1
ATOM 768 C C . PRO A 1 98 ? 4.396 11.359 4.994 1.00 90.75 98 PRO A C 1
ATOM 770 O O . PRO A 1 98 ? 4.379 11.314 6.225 1.00 90.75 98 PRO A O 1
ATOM 773 N N . SER A 1 99 ? 4.093 12.477 4.317 1.00 91.75 99 SER A N 1
ATOM 774 C CA . SER A 1 99 ? 3.631 13.701 4.990 1.00 91.75 99 SER A CA 1
ATOM 775 C C . SER A 1 99 ? 2.352 13.455 5.795 1.00 91.75 99 SER A C 1
ATOM 777 O O . SER A 1 99 ? 1.530 12.600 5.448 1.00 91.75 99 SER A O 1
ATOM 779 N N . GLU A 1 100 ? 2.161 14.214 6.875 1.00 90.81 100 GLU A N 1
ATOM 780 C CA . GLU A 1 100 ? 0.974 14.056 7.715 1.00 90.81 100 GLU A CA 1
ATOM 781 C C . GLU A 1 100 ? -0.310 14.370 6.933 1.00 90.81 100 GLU A C 1
ATOM 783 O O . GLU A 1 100 ? -1.289 13.629 7.034 1.00 90.81 100 GLU A O 1
ATOM 788 N N . GLU A 1 101 ? -0.294 15.396 6.079 1.00 92.50 101 GLU A N 1
ATOM 789 C CA . GLU A 1 101 ? -1.432 15.747 5.227 1.00 92.50 101 GLU A CA 1
ATOM 790 C C . GLU A 1 101 ? -1.791 14.614 4.264 1.00 92.50 101 GLU A C 1
ATOM 792 O O . GLU A 1 101 ? -2.974 14.363 4.023 1.00 92.50 101 GLU A O 1
ATOM 797 N N . ALA A 1 102 ? -0.786 13.914 3.728 1.00 92.75 102 ALA A N 1
ATOM 798 C CA . ALA A 1 102 ? -0.994 12.763 2.863 1.00 92.75 102 ALA A CA 1
ATOM 799 C C . ALA A 1 102 ? -1.666 11.611 3.620 1.00 92.75 102 ALA A C 1
ATOM 801 O O . ALA A 1 102 ? -2.669 11.073 3.149 1.00 92.75 102 ALA A O 1
ATOM 802 N N . VAL A 1 103 ? -1.168 11.272 4.814 1.00 94.38 103 VAL A N 1
ATOM 803 C CA . VAL A 1 103 ? -1.737 10.197 5.644 1.00 94.38 103 VAL A CA 1
ATOM 804 C C . VAL A 1 103 ? -3.167 10.527 6.077 1.00 94.38 103 VAL A C 1
ATOM 806 O O . VAL A 1 103 ? -4.056 9.688 5.943 1.00 94.38 103 VAL A O 1
ATOM 809 N N . VAL A 1 104 ? -3.425 11.760 6.526 1.00 94.38 104 VAL A N 1
ATOM 810 C CA . VAL A 1 104 ? -4.775 12.223 6.894 1.00 94.38 104 VAL A CA 1
ATOM 811 C C . VAL A 1 104 ? -5.708 12.221 5.682 1.00 94.38 104 VAL A C 1
ATOM 813 O O . VAL A 1 104 ? -6.861 11.801 5.787 1.00 94.38 104 VAL A O 1
ATOM 816 N N . GLY A 1 105 ? -5.229 12.664 4.519 1.00 93.62 105 GLY A N 1
ATOM 817 C CA . GLY A 1 105 ? -5.999 12.634 3.279 1.00 93.62 105 GLY A CA 1
ATOM 818 C C . GLY A 1 105 ? -6.391 11.212 2.875 1.00 93.62 105 GLY A C 1
ATOM 819 O O . GLY A 1 105 ? -7.554 10.970 2.564 1.00 93.62 105 GLY A O 1
ATOM 820 N N . LEU A 1 106 ? -5.459 10.259 2.949 1.00 92.06 106 LEU A N 1
ATOM 821 C CA . LEU A 1 106 ? -5.728 8.844 2.667 1.00 92.06 106 LEU A CA 1
ATOM 822 C C . LEU A 1 106 ? -6.722 8.246 3.672 1.00 92.06 106 LEU A C 1
ATOM 824 O O . LEU A 1 106 ? -7.661 7.562 3.264 1.00 92.06 106 LEU A O 1
ATOM 828 N N . ALA A 1 107 ? -6.585 8.567 4.962 1.00 94.50 107 ALA A N 1
ATOM 829 C CA . ALA A 1 107 ? -7.528 8.137 5.994 1.00 94.50 107 ALA A CA 1
ATOM 830 C C . ALA A 1 107 ? -8.961 8.628 5.713 1.00 94.50 107 ALA A C 1
ATOM 832 O O . ALA A 1 107 ? -9.919 7.870 5.867 1.00 94.50 107 ALA A O 1
ATOM 833 N N . ARG A 1 108 ? -9.121 9.876 5.244 1.00 92.81 108 ARG A N 1
ATOM 834 C CA . ARG A 1 108 ? -10.425 10.446 4.845 1.00 92.81 108 ARG A CA 1
ATOM 835 C C . ARG A 1 108 ? -11.045 9.744 3.636 1.00 92.81 108 ARG A C 1
ATOM 837 O O . ARG A 1 108 ? -12.264 9.718 3.523 1.00 92.81 108 ARG A O 1
ATOM 844 N N . LEU A 1 109 ? -10.225 9.157 2.764 1.00 89.56 109 LEU A N 1
ATOM 845 C CA . LEU A 1 109 ? -10.672 8.316 1.648 1.00 89.56 109 LEU A CA 1
ATOM 846 C C . LEU A 1 109 ? -10.981 6.869 2.074 1.00 89.56 109 LEU A C 1
ATOM 848 O O . LEU A 1 109 ? -11.300 6.035 1.231 1.00 89.56 109 LEU A O 1
ATOM 852 N N . GLY A 1 110 ? -10.889 6.561 3.370 1.00 91.88 110 GLY A N 1
ATOM 853 C CA . GLY A 1 110 ? -11.185 5.243 3.924 1.00 91.88 110 GLY A CA 1
ATOM 854 C C . GLY A 1 110 ? -9.999 4.282 3.941 1.00 91.88 110 GLY A C 1
ATOM 855 O O . GLY A 1 110 ? -10.177 3.153 4.390 1.00 91.88 110 GLY A O 1
ATOM 856 N N . VAL A 1 111 ? -8.801 4.701 3.509 1.00 94.56 111 VAL A N 1
ATOM 857 C CA . VAL A 1 111 ? -7.594 3.861 3.570 1.00 94.56 111 VAL A CA 1
ATOM 858 C C . VAL A 1 111 ? -7.274 3.546 5.029 1.00 94.56 111 VAL A C 1
ATOM 860 O O . VAL A 1 111 ? -6.961 4.436 5.819 1.00 94.56 111 VAL A O 1
ATOM 863 N N . GLY A 1 112 ? -7.362 2.264 5.382 1.00 96.62 112 GLY A N 1
ATOM 864 C CA . GLY A 1 112 ? -7.062 1.761 6.722 1.00 96.62 112 GLY A CA 1
ATOM 865 C C . GLY A 1 112 ? -5.644 1.215 6.852 1.00 96.62 112 GLY A C 1
ATOM 866 O O . GLY A 1 112 ? -5.122 1.141 7.965 1.00 96.62 112 GLY A O 1
ATOM 867 N N . PHE A 1 113 ? -5.016 0.849 5.731 1.00 97.75 113 PHE A N 1
ATOM 868 C CA . PHE A 1 113 ? -3.690 0.240 5.714 1.00 97.75 113 PHE A CA 1
ATOM 869 C C . PHE A 1 113 ? -2.822 0.776 4.577 1.00 97.75 113 PHE A C 1
ATOM 871 O O . PHE A 1 113 ? -3.292 0.964 3.457 1.00 97.75 113 PHE A O 1
ATOM 878 N N . VAL A 1 114 ? -1.535 0.954 4.866 1.00 96.06 114 VAL A N 1
ATOM 879 C CA . VAL A 1 114 ? -0.475 1.185 3.881 1.00 96.06 114 VAL A CA 1
ATOM 880 C C . VAL A 1 114 ? 0.445 -0.029 3.910 1.00 96.06 114 VAL A C 1
ATOM 882 O O . VAL A 1 114 ? 1.003 -0.346 4.956 1.00 96.06 114 VAL A O 1
ATOM 885 N N . ALA A 1 115 ? 0.605 -0.717 2.787 1.00 95.56 115 ALA A N 1
ATOM 886 C CA . ALA A 1 115 ? 1.478 -1.879 2.672 1.00 95.56 115 ALA A CA 1
ATOM 887 C C . ALA A 1 115 ? 2.651 -1.565 1.746 1.00 95.56 115 ALA A C 1
ATOM 889 O O . ALA A 1 115 ? 2.442 -1.174 0.609 1.00 95.56 115 ALA A O 1
ATOM 890 N N . PHE A 1 116 ? 3.879 -1.728 2.221 1.00 93.81 116 PHE A N 1
ATOM 891 C CA . PHE A 1 116 ? 5.104 -1.521 1.460 1.00 93.81 116 PHE A CA 1
ATOM 892 C C . PHE A 1 116 ? 5.708 -2.868 1.055 1.00 93.81 116 PHE A C 1
ATOM 894 O O . PHE A 1 116 ? 6.171 -3.629 1.907 1.00 93.81 116 PHE A O 1
ATOM 901 N N . ASN A 1 117 ? 5.716 -3.150 -0.245 1.00 91.31 117 ASN A N 1
ATOM 902 C CA . ASN A 1 117 ? 6.130 -4.416 -0.843 1.00 91.31 117 ASN A CA 1
ATOM 903 C C . ASN A 1 117 ? 7.583 -4.321 -1.317 1.00 91.31 117 ASN A C 1
ATOM 905 O O . ASN A 1 117 ? 7.876 -3.781 -2.382 1.00 91.31 117 ASN A O 1
ATOM 909 N N . LYS A 1 118 ? 8.505 -4.843 -0.505 1.00 88.50 118 LYS A N 1
ATOM 910 C CA . LYS A 1 118 ? 9.957 -4.653 -0.648 1.00 88.50 118 LYS A CA 1
ATOM 911 C C . LYS A 1 118 ? 10.499 -5.269 -1.934 1.00 88.50 118 LYS A C 1
ATOM 913 O O . LYS A 1 118 ? 11.301 -4.638 -2.611 1.00 88.50 118 LYS A O 1
ATOM 918 N N . GLY A 1 119 ? 10.010 -6.458 -2.293 1.00 82.56 119 GLY A N 1
ATOM 919 C CA . GLY A 1 119 ? 10.389 -7.159 -3.525 1.00 82.56 119 GLY A CA 1
ATOM 920 C C . GLY A 1 119 ? 9.875 -6.501 -4.809 1.00 82.56 119 GLY A C 1
ATOM 921 O O . GLY A 1 119 ? 10.257 -6.917 -5.896 1.00 82.56 119 GLY A O 1
ATOM 922 N N . LEU A 1 120 ? 9.018 -5.481 -4.694 1.00 82.12 120 LEU A N 1
ATOM 923 C CA . LEU A 1 120 ? 8.503 -4.727 -5.832 1.00 82.12 120 LEU A CA 1
ATOM 924 C C . LEU A 1 120 ? 9.168 -3.358 -5.981 1.00 82.12 120 LEU A C 1
ATOM 926 O O . LEU A 1 120 ? 8.801 -2.649 -6.905 1.00 82.12 120 LEU A O 1
ATOM 930 N N . VAL A 1 121 ? 10.119 -2.959 -5.130 1.00 81.00 121 VAL A N 1
ATOM 931 C CA . VAL A 1 121 ? 10.812 -1.659 -5.227 1.00 81.00 121 VAL A CA 1
ATOM 932 C C . VAL A 1 121 ? 11.832 -1.669 -6.364 1.00 81.00 121 VAL A C 1
ATOM 934 O O . VAL A 1 121 ? 12.695 -2.543 -6.405 1.00 81.00 121 VAL A O 1
ATOM 937 N N . LEU A 1 122 ? 11.756 -0.689 -7.273 1.00 74.94 122 LEU A N 1
ATOM 938 C CA . LEU A 1 122 ? 12.782 -0.500 -8.302 1.00 74.94 122 LEU A CA 1
ATOM 939 C C . LEU A 1 122 ? 13.926 0.381 -7.771 1.00 74.94 122 LEU A C 1
ATOM 941 O O . LEU A 1 122 ? 13.712 1.205 -6.874 1.00 74.94 122 LEU A O 1
ATOM 945 N N . PRO A 1 123 ? 15.149 0.237 -8.313 1.00 68.00 123 PRO A N 1
ATOM 946 C CA . PRO A 1 123 ? 16.267 1.097 -7.945 1.00 68.00 123 PRO A CA 1
ATOM 947 C C . PRO A 1 123 ? 15.915 2.586 -8.099 1.00 68.00 123 PRO A C 1
ATOM 949 O O . PRO A 1 123 ? 15.527 3.027 -9.175 1.00 68.00 123 PRO A O 1
ATOM 952 N N . GLY A 1 124 ? 16.071 3.364 -7.024 1.00 66.94 124 GLY A N 1
ATOM 953 C CA . GLY A 1 124 ? 15.863 4.818 -7.038 1.00 66.94 124 GLY A CA 1
ATOM 954 C C . GLY A 1 124 ? 14.431 5.307 -6.772 1.00 66.94 124 GLY A C 1
ATOM 955 O O . GLY A 1 124 ? 14.201 6.512 -6.834 1.00 66.94 124 GLY A O 1
ATOM 956 N N . GLU A 1 125 ? 13.474 4.430 -6.450 1.00 70.19 125 GLU A N 1
ATOM 957 C CA . GLU A 1 125 ? 12.073 4.826 -6.244 1.00 70.19 125 GLU A CA 1
ATOM 958 C C . GLU A 1 125 ? 11.650 5.129 -4.796 1.00 70.19 125 GLU A C 1
ATOM 960 O O . GLU A 1 125 ? 12.038 4.437 -3.855 1.00 70.19 125 GLU A O 1
ATOM 965 N N . GLY A 1 126 ? 10.693 6.070 -4.694 1.00 61.75 126 GLY A N 1
ATOM 966 C CA . GLY A 1 126 ? 9.664 6.181 -3.649 1.00 61.75 126 GLY A CA 1
ATOM 967 C C . GLY A 1 126 ? 10.129 6.552 -2.233 1.00 61.75 126 GLY A C 1
ATOM 968 O O . GLY A 1 126 ? 11.313 6.470 -1.914 1.00 61.75 126 GLY A O 1
ATOM 969 N N . PRO A 1 127 ? 9.207 6.973 -1.340 1.00 61.94 127 PRO A N 1
ATOM 970 C CA . PRO A 1 127 ? 9.555 7.227 0.054 1.00 61.94 127 PRO A CA 1
ATOM 971 C C . PRO A 1 127 ? 10.151 5.963 0.671 1.00 61.94 127 PRO A C 1
ATOM 973 O O . PRO A 1 127 ? 9.605 4.865 0.529 1.00 61.94 127 PRO A O 1
ATOM 976 N N . SER A 1 128 ? 11.284 6.109 1.357 1.00 80.75 128 SER A N 1
ATOM 977 C CA . SER A 1 128 ? 11.965 4.945 1.912 1.00 80.75 128 SER A CA 1
ATOM 978 C C . SER A 1 128 ? 11.115 4.336 3.027 1.00 80.75 128 SER A C 1
ATOM 980 O O . SER A 1 128 ? 10.493 5.047 3.820 1.00 80.75 128 SER A O 1
ATOM 982 N N . LEU A 1 129 ? 11.114 3.007 3.137 1.00 89.69 129 LEU A N 1
ATOM 983 C CA . LEU A 1 129 ? 10.458 2.280 4.231 1.00 89.69 129 LEU A CA 1
ATOM 984 C C . LEU A 1 129 ? 10.807 2.863 5.618 1.00 89.69 129 LEU A C 1
ATOM 986 O O . LEU A 1 129 ? 9.978 2.896 6.525 1.00 89.69 129 LEU A O 1
ATOM 990 N N . ALA A 1 130 ? 12.026 3.387 5.773 1.00 90.31 130 ALA A N 1
ATOM 991 C CA . ALA A 1 130 ? 12.478 4.062 6.986 1.00 90.31 130 ALA A CA 1
ATOM 992 C C . ALA A 1 130 ? 11.727 5.371 7.291 1.00 90.31 130 ALA A C 1
ATOM 994 O O . ALA A 1 130 ? 11.631 5.762 8.453 1.00 90.31 130 ALA A O 1
ATOM 995 N N . GLN A 1 131 ? 11.224 6.086 6.284 1.00 90.56 131 GLN A N 1
ATOM 996 C CA . GLN A 1 131 ? 10.375 7.256 6.497 1.00 90.56 131 GLN A CA 1
ATOM 997 C C . GLN A 1 131 ? 8.971 6.833 6.947 1.00 90.56 131 GLN A C 1
ATOM 999 O O . GLN A 1 131 ? 8.508 7.360 7.950 1.00 90.56 131 GLN A O 1
ATOM 1004 N N . LEU A 1 132 ? 8.357 5.826 6.305 1.00 93.06 132 LEU A N 1
ATOM 1005 C CA . LEU A 1 132 ? 7.040 5.296 6.709 1.00 93.06 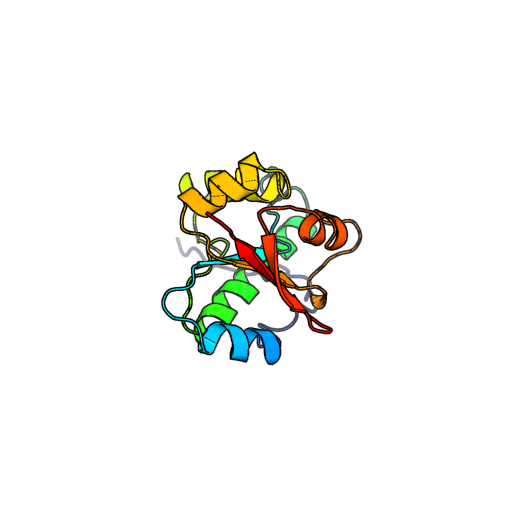132 LEU A CA 1
ATOM 1006 C C . LEU A 1 132 ? 7.025 4.830 8.173 1.00 93.06 132 LEU A C 1
ATOM 1008 O O . LEU A 1 132 ? 6.104 5.155 8.915 1.00 93.06 132 LEU A O 1
ATOM 1012 N N . ARG A 1 133 ? 8.082 4.136 8.618 1.00 93.94 133 ARG A N 1
ATOM 1013 C CA . ARG A 1 133 ? 8.238 3.683 10.015 1.00 93.94 133 ARG A CA 1
ATOM 1014 C C . ARG A 1 133 ? 8.303 4.814 11.041 1.00 93.94 133 ARG A C 1
ATOM 1016 O O . ARG A 1 133 ? 8.020 4.584 12.210 1.00 93.94 133 ARG A O 1
ATOM 1023 N N . ARG A 1 134 ? 8.729 6.010 10.630 1.00 92.31 134 ARG A N 1
ATOM 1024 C CA . ARG A 1 134 ? 8.863 7.182 11.510 1.00 92.31 134 ARG A CA 1
ATOM 1025 C C . ARG A 1 134 ? 7.616 8.063 11.511 1.00 92.31 134 ARG A C 1
ATOM 1027 O O . ARG A 1 134 ? 7.574 9.039 12.252 1.00 92.31 134 ARG A O 1
ATOM 1034 N N . THR A 1 135 ? 6.617 7.745 10.695 1.00 93.19 135 THR A N 1
ATOM 1035 C CA . THR A 1 135 ? 5.408 8.552 10.561 1.00 93.19 135 THR A CA 1
ATOM 1036 C C . THR A 1 135 ? 4.443 8.268 11.714 1.00 93.19 135 THR A C 1
ATOM 1038 O O . THR A 1 135 ? 3.928 7.156 11.800 1.00 93.19 135 THR A O 1
ATOM 1041 N N . PRO A 1 136 ? 4.115 9.252 12.575 1.00 92.12 136 PRO A N 1
ATOM 1042 C CA . PRO A 1 136 ? 3.355 9.009 13.810 1.00 92.12 136 PRO A CA 1
ATOM 1043 C C . PRO A 1 136 ? 1.966 8.375 13.621 1.00 92.12 136 PRO A C 1
ATOM 1045 O O . PRO A 1 136 ? 1.474 7.667 14.498 1.00 92.12 136 PRO A O 1
ATOM 1048 N N . ARG A 1 137 ? 1.322 8.624 12.473 1.00 95.12 137 ARG A N 1
ATOM 1049 C CA . ARG A 1 137 ? -0.009 8.093 12.128 1.00 95.12 137 ARG A CA 1
ATOM 1050 C C . ARG A 1 137 ? 0.023 6.730 11.427 1.00 95.12 137 ARG A C 1
ATOM 1052 O O . ARG A 1 137 ? -1.036 6.216 11.072 1.00 95.12 137 ARG A O 1
ATOM 1059 N N . LEU A 1 138 ? 1.205 6.155 11.223 1.00 96.56 138 LEU A N 1
ATOM 1060 C CA . LEU A 1 138 ? 1.395 4.837 10.628 1.00 96.56 138 LEU A CA 1
ATOM 1061 C C . LEU A 1 138 ? 1.906 3.875 11.700 1.00 96.56 138 LEU A C 1
ATOM 1063 O O . LEU A 1 138 ? 3.072 3.890 12.078 1.00 96.56 138 LEU A O 1
ATOM 1067 N N . GLU A 1 139 ? 1.013 3.030 12.203 1.00 96.94 139 GLU A N 1
ATOM 1068 C CA . GLU A 1 139 ? 1.351 2.012 13.194 1.00 96.94 139 GLU A CA 1
ATOM 1069 C C . GLU A 1 139 ? 1.802 0.728 12.490 1.00 96.94 139 GLU A C 1
ATOM 1071 O O . GLU A 1 139 ? 0.996 0.148 11.764 1.00 96.94 139 GLU A O 1
ATOM 1076 N N . PRO A 1 140 ? 3.040 0.242 12.683 1.00 97.00 140 PRO A N 1
ATOM 1077 C CA . PRO A 1 140 ? 3.466 -1.024 12.098 1.00 97.00 140 PRO A CA 1
ATOM 1078 C C . PRO A 1 140 ? 2.659 -2.185 12.697 1.00 97.00 140 PRO A C 1
ATOM 1080 O O . PRO A 1 140 ? 2.591 -2.344 13.913 1.00 97.00 140 PRO A O 1
ATOM 1083 N N . VAL A 1 141 ? 2.049 -2.999 11.835 1.00 97.75 141 VAL A N 1
ATOM 1084 C CA . VAL A 1 141 ? 1.203 -4.149 12.219 1.00 97.75 141 VAL A CA 1
ATOM 1085 C C . VAL A 1 141 ? 1.645 -5.468 11.584 1.00 97.75 141 VAL A C 1
ATOM 1087 O O . VAL A 1 141 ? 1.221 -6.529 12.032 1.00 97.75 141 VAL A O 1
ATOM 1090 N N . LEU A 1 142 ? 2.506 -5.413 10.565 1.00 97.31 142 LEU A N 1
ATOM 1091 C CA . LEU A 1 142 ? 3.194 -6.568 9.991 1.00 97.31 142 LEU A CA 1
ATOM 1092 C C . LEU A 1 142 ? 4.575 -6.129 9.504 1.00 97.31 142 LEU A C 1
ATOM 1094 O O . LEU A 1 142 ? 4.700 -5.098 8.845 1.00 97.31 142 LEU A O 1
ATOM 1098 N N . GLU A 1 143 ? 5.594 -6.932 9.774 1.00 96.31 143 GLU A N 1
ATOM 1099 C CA . GLU A 1 143 ? 6.937 -6.761 9.226 1.00 96.31 143 GLU A CA 1
ATOM 1100 C C . GLU A 1 143 ? 7.487 -8.155 8.899 1.00 96.31 143 GLU A C 1
ATOM 1102 O O . GLU A 1 143 ? 7.669 -8.978 9.792 1.00 96.31 143 GLU A O 1
ATOM 1107 N N . SER A 1 144 ? 7.712 -8.428 7.616 1.00 93.94 144 SER A N 1
ATOM 1108 C CA . SER A 1 144 ? 8.263 -9.687 7.102 1.00 93.94 144 SER A CA 1
ATOM 1109 C C . SER A 1 144 ? 9.465 -9.418 6.196 1.00 93.94 144 SER A C 1
ATOM 1111 O O . SER A 1 144 ? 9.850 -8.267 5.996 1.00 93.94 144 SER A O 1
ATOM 1113 N N . ALA A 1 145 ? 10.081 -10.455 5.624 1.00 90.81 145 ALA A N 1
ATOM 1114 C CA . ALA A 1 145 ? 11.153 -10.274 4.642 1.00 90.81 145 ALA A CA 1
ATOM 1115 C C . ALA A 1 145 ? 10.681 -9.491 3.400 1.00 90.81 145 ALA A C 1
ATOM 1117 O O . ALA A 1 145 ? 11.409 -8.627 2.913 1.00 90.81 145 ALA A O 1
ATOM 1118 N N . ASP A 1 146 ? 9.439 -9.717 2.965 1.00 90.19 146 ASP A N 1
ATOM 1119 C CA . ASP A 1 146 ? 8.910 -9.211 1.692 1.00 90.19 146 ASP A CA 1
ATOM 1120 C C . ASP A 1 146 ? 8.010 -7.982 1.839 1.00 90.19 146 ASP A C 1
ATOM 1122 O O . ASP A 1 146 ? 7.833 -7.217 0.886 1.00 90.19 146 ASP A O 1
ATOM 1126 N N . THR A 1 147 ? 7.428 -7.763 3.021 1.00 93.50 147 THR A N 1
ATOM 1127 C CA . THR A 1 147 ? 6.394 -6.740 3.198 1.00 93.50 147 THR A CA 1
ATOM 1128 C C . THR A 1 147 ? 6.472 -6.059 4.556 1.00 93.50 147 THR A C 1
ATOM 1130 O O . THR A 1 147 ? 6.850 -6.658 5.559 1.00 93.50 147 THR A O 1
ATOM 1133 N N . ALA A 1 148 ? 6.084 -4.789 4.596 1.00 96.69 148 ALA A N 1
ATOM 1134 C CA . ALA A 1 148 ? 5.781 -4.075 5.829 1.00 96.69 148 ALA A CA 1
ATOM 1135 C C . ALA A 1 148 ? 4.379 -3.472 5.721 1.00 96.69 148 ALA A C 1
ATOM 1137 O O . ALA A 1 148 ? 4.083 -2.795 4.741 1.00 96.69 148 ALA A O 1
ATOM 1138 N N . VAL A 1 149 ? 3.510 -3.708 6.699 1.00 97.62 149 VAL A N 1
ATOM 1139 C CA . VAL A 1 149 ? 2.147 -3.160 6.721 1.00 97.62 149 VAL A CA 1
ATOM 1140 C C . VAL A 1 149 ? 2.004 -2.221 7.900 1.00 97.62 149 VAL A C 1
ATOM 1142 O O . VAL A 1 149 ? 2.364 -2.551 9.030 1.00 97.62 149 VAL A O 1
ATOM 1145 N N . PHE A 1 150 ? 1.419 -1.065 7.623 1.00 97.88 150 PHE A N 1
ATOM 1146 C CA . PHE A 1 150 ? 1.113 -0.031 8.588 1.00 97.88 150 PHE A CA 1
ATOM 1147 C C . PHE A 1 150 ? -0.396 0.184 8.645 1.00 97.88 150 PHE A C 1
ATOM 1149 O O . PHE A 1 150 ? -1.039 0.373 7.612 1.00 97.88 150 PHE A O 1
ATOM 1156 N N . ARG A 1 151 ? -0.970 0.192 9.845 1.00 97.50 151 ARG A N 1
ATOM 1157 C CA . ARG A 1 151 ? -2.334 0.651 10.089 1.00 97.50 151 ARG A CA 1
ATOM 1158 C C . ARG A 1 151 ? -2.347 2.176 10.146 1.00 97.50 151 ARG A C 1
ATOM 1160 O O . ARG A 1 151 ? -1.536 2.786 10.840 1.00 97.50 151 ARG A O 1
ATOM 1167 N N . VAL A 1 152 ? -3.292 2.783 9.439 1.00 96.56 152 VAL A N 1
ATOM 1168 C CA . VAL A 1 152 ? -3.508 4.232 9.444 1.00 96.56 152 VAL A CA 1
ATOM 1169 C C . VAL A 1 152 ? -4.341 4.609 10.669 1.00 96.56 152 VAL A C 1
ATOM 1171 O O . VAL A 1 152 ? -5.490 4.183 10.804 1.00 96.56 152 VAL A O 1
ATOM 1174 N N . ARG A 1 153 ? -3.767 5.401 11.580 1.00 92.25 153 ARG A N 1
ATOM 1175 C CA . ARG A 1 153 ? -4.474 5.924 12.760 1.00 92.25 153 ARG A CA 1
ATOM 1176 C C . ARG A 1 153 ? -5.324 7.139 12.377 1.00 92.25 153 ARG A C 1
ATOM 1178 O O . ARG A 1 153 ? -4.836 8.051 11.705 1.00 92.25 153 ARG A O 1
ATOM 1185 N N . ARG A 1 154 ? -6.590 7.128 12.804 1.00 80.62 154 ARG A N 1
ATOM 1186 C CA . ARG A 1 154 ? -7.539 8.237 12.616 1.00 80.62 154 ARG A CA 1
ATOM 1187 C C . ARG A 1 154 ? -7.192 9.400 13.540 1.00 80.62 154 ARG A C 1
ATOM 1189 O O . ARG A 1 154 ? -6.879 9.120 14.713 1.00 80.62 154 ARG A O 1
#

pLDDT: mean 78.34, std 19.63, range [31.53, 97.88]

Secondary structure (DSSP, 8-state):
-------TT-------TTPPPPHHHHHHHHT-SS-EEEEES----SSTTSSHHHHHHHHHHHHHHHHHHHH--EESS---SS--HHHHHHHHHHTTTTSHHHHHHHHHTT--EEEEEGGGPPTT-SS-HHHHTT-TTEEEEEE-SSEEEEEEP-

Sequence (154 aa):
MVVENVPFPMRSFAGAAYVRPPADYERFFAAQRGAVILNLPSGIGYGLAGSADDLYVFDRELIYMNWQTYHGQSIVNGVNGYIPWSRIGVQKLTARLPSEEAVVGLARLGVGFVAFNKGLVLPGEGPSLAQLRRTPRLEPVLESADTAVFRVRR

Foldseek 3Di:
DDPDPDPPDPPPDVLVPLDAPDPQVLVVLLPDDAAEEEEPPAAQDPPPDPDPVSVSSLSVLCSVVSNCVRRVYHYDRHDDPDCDPSNVQLNVLQQPPPDPCSLVSCVVVVHFKYKYFQVSDDPPDDDDPVRLVVRPQWQWDDDDPGMTMTTGHD

Radius of gyration: 15.78 Å; chains: 1; bounding box: 30×31×53 Å